Protein AF-A0A938IB78-F1 (afdb_monomer_lite)

Secondary structure (DSSP, 8-state):
--HHHHHHPPTT-EEEEEEEESSS-TT-EEEEE--SSTT--EEEEEEE-TTS-EEEEEEEEGGGHHHHHHHHHHHHHHHTT--S-EEEEE-TT----S-------

Foldseek 3Di:
DAQVVLLVADAADKFKWQKDWPDDQVQKIKIWHHHNDDDQQKIWIWIAGNVRDTQDIDIGRCVVGDVVVVVRVCVSCVVVVNPTDIDTHGPPPPPPPPPPPDDDD

Sequence (105 aa):
MSAIEIFRLQPGEQLELRVSSASRASGWRLLVKRPYEGASPNIELQLRDAGGSDRGRSRLALEDGYLAIARELRGWLRAAGIEAEFDLVPLHGQGQALSESSSTP

Radius of gyration: 14.5 Å; chains: 1; bounding box: 29×29×51 Å

pLDDT: mean 74.7, std 17.76, range [34.5, 95.12]

Structure (mmCIF, N/CA/C/O backbone):
data_AF-A0A938IB78-F1
#
_entry.id   AF-A0A938IB78-F1
#
loop_
_atom_site.group_PDB
_atom_site.id
_atom_site.type_symbol
_atom_site.label_atom_id
_atom_site.label_alt_id
_atom_site.label_comp_id
_atom_site.label_asym_id
_atom_site.label_entity_id
_atom_site.label_seq_id
_atom_site.pdbx_PDB_ins_code
_atom_site.Cartn_x
_atom_site.Cartn_y
_atom_site.Cartn_z
_atom_site.occupancy
_atom_site.B_iso_or_equiv
_atom_site.auth_seq_id
_atom_site.auth_comp_id
_atom_site.auth_asym_id
_atom_site.auth_atom_id
_atom_site.pdbx_PDB_model_num
ATOM 1 N N . MET A 1 1 ? 9.702 -8.483 7.390 1.00 43.94 1 MET A N 1
ATOM 2 C CA . MET A 1 1 ? 8.915 -8.000 8.548 1.00 43.94 1 MET A CA 1
ATOM 3 C C . MET A 1 1 ? 8.295 -6.647 8.190 1.00 43.94 1 MET A C 1
ATOM 5 O O . MET A 1 1 ? 8.959 -5.643 8.378 1.00 43.94 1 MET A O 1
ATOM 9 N N . SER A 1 2 ? 7.089 -6.601 7.613 1.00 58.28 2 SER A N 1
ATOM 10 C CA . SER A 1 2 ? 6.440 -5.329 7.202 1.00 58.28 2 SER A CA 1
ATOM 11 C C . SER A 1 2 ? 4.924 -5.304 7.395 1.00 58.28 2 SER A C 1
ATOM 13 O O . SER A 1 2 ? 4.365 -4.267 7.726 1.00 58.28 2 SER A O 1
ATOM 15 N N . ALA A 1 3 ? 4.257 -6.457 7.296 1.00 60.69 3 ALA A N 1
ATOM 16 C CA . ALA A 1 3 ? 2.827 -6.574 7.586 1.00 60.69 3 ALA A CA 1
ATOM 17 C C . ALA A 1 3 ? 2.467 -6.134 9.018 1.00 60.69 3 ALA A C 1
ATOM 19 O O . ALA A 1 3 ? 1.461 -5.466 9.219 1.00 60.69 3 ALA A O 1
ATOM 20 N N . ILE A 1 4 ? 3.308 -6.474 10.004 1.00 66.81 4 ILE A N 1
ATOM 21 C CA . ILE A 1 4 ? 3.052 -6.235 11.436 1.00 66.81 4 ILE A CA 1
ATOM 22 C C . ILE A 1 4 ? 2.907 -4.742 11.762 1.00 66.81 4 ILE A C 1
ATOM 24 O O . ILE A 1 4 ? 2.130 -4.387 12.642 1.00 66.81 4 ILE A O 1
ATOM 28 N N . GLU A 1 5 ? 3.625 -3.863 11.067 1.00 74.25 5 GLU A N 1
ATOM 29 C CA . GLU A 1 5 ? 3.598 -2.424 11.352 1.00 74.25 5 GLU A CA 1
ATOM 30 C C . GLU A 1 5 ? 2.300 -1.767 10.882 1.00 74.25 5 GLU A C 1
ATOM 32 O O . GLU A 1 5 ? 1.756 -0.925 11.588 1.00 74.25 5 GLU A O 1
ATOM 37 N N . ILE A 1 6 ? 1.735 -2.229 9.761 1.00 76.06 6 ILE A N 1
ATOM 38 C CA . ILE A 1 6 ? 0.423 -1.773 9.283 1.00 76.06 6 ILE A CA 1
ATOM 39 C C . ILE A 1 6 ? -0.666 -2.080 10.321 1.00 76.06 6 ILE A C 1
ATOM 41 O O . ILE A 1 6 ? -1.544 -1.258 10.566 1.00 76.06 6 ILE A O 1
ATOM 45 N N . PHE A 1 7 ? -0.585 -3.238 10.981 1.00 74.94 7 PHE A N 1
ATOM 46 C CA . PHE A 1 7 ? -1.533 -3.618 12.034 1.00 74.94 7 PHE A CA 1
ATOM 47 C C . PHE A 1 7 ? -1.348 -2.857 13.347 1.00 74.94 7 PHE A C 1
ATOM 49 O O . PHE A 1 7 ? -2.257 -2.837 14.175 1.00 74.94 7 PHE A O 1
ATOM 56 N N . ARG A 1 8 ? -0.182 -2.241 13.554 1.00 78.88 8 ARG A N 1
ATOM 57 C CA . ARG A 1 8 ? 0.122 -1.442 14.747 1.00 78.88 8 ARG A CA 1
ATOM 58 C C . ARG A 1 8 ? -0.216 0.035 14.583 1.00 78.88 8 ARG A C 1
ATOM 60 O O . ARG A 1 8 ? -0.182 0.746 15.585 1.00 78.88 8 ARG A O 1
ATOM 67 N N . LEU A 1 9 ? -0.559 0.466 13.368 1.00 79.81 9 LEU A N 1
ATOM 68 C CA . LEU A 1 9 ? -0.900 1.848 13.057 1.00 79.81 9 LEU A CA 1
ATOM 69 C C . LEU A 1 9 ? -2.048 2.323 13.952 1.00 79.81 9 LEU A C 1
ATOM 71 O O . LEU A 1 9 ? -3.134 1.740 13.917 1.00 79.81 9 LEU A O 1
ATOM 75 N N . GLN A 1 10 ? -1.835 3.358 14.754 1.00 83.19 10 GLN A N 1
ATOM 76 C CA . GLN A 1 10 ? -2.880 3.966 15.575 1.00 83.19 10 GLN A CA 1
ATOM 77 C C . GLN A 1 10 ? -3.771 4.887 14.734 1.00 83.19 10 GLN A C 1
ATOM 79 O O . GLN A 1 10 ? -3.369 5.329 13.655 1.00 83.19 10 GLN A O 1
ATOM 84 N N . PRO A 1 11 ? -5.019 5.155 15.158 1.00 84.50 11 PRO A N 1
ATOM 85 C CA . PRO A 1 11 ? -5.853 6.148 14.493 1.00 84.50 11 PRO A CA 1
ATOM 86 C C . PRO A 1 11 ? -5.117 7.481 14.365 1.00 84.50 11 PRO A C 1
ATOM 88 O O . PRO A 1 11 ? -4.578 7.996 15.341 1.00 84.50 11 PRO A O 1
ATOM 91 N N . GLY A 1 12 ? -5.087 8.010 13.146 1.00 82.19 12 GLY A N 1
ATOM 92 C CA . GLY A 1 12 ? -4.373 9.229 12.801 1.00 82.19 12 GLY A CA 1
ATOM 93 C C . GLY A 1 12 ? -2.942 9.065 12.317 1.00 82.19 12 GLY A C 1
ATOM 94 O O . GLY A 1 12 ? -2.391 9.992 11.724 1.00 82.19 12 GLY A O 1
ATOM 95 N N . GLU A 1 13 ? -2.347 7.896 12.527 1.00 85.12 13 GLU A N 1
ATOM 96 C CA . GLU A 1 13 ? -0.995 7.621 12.070 1.00 85.12 13 GLU A CA 1
ATOM 97 C C .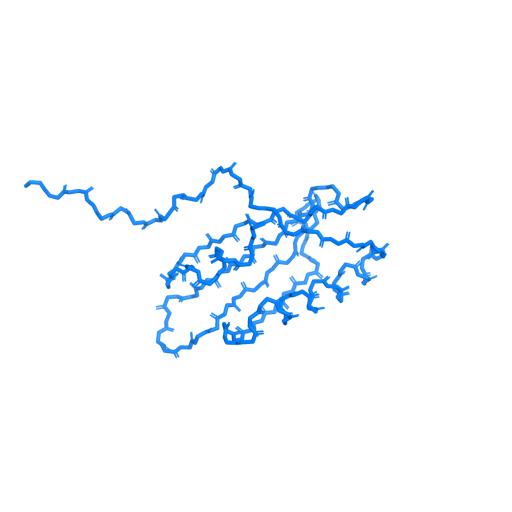 GLU A 1 13 ? -0.956 7.275 10.576 1.00 85.12 13 GLU A C 1
ATOM 99 O O . GLU A 1 13 ? -1.951 6.905 9.936 1.00 85.12 13 GLU A O 1
ATOM 104 N N . GLN A 1 14 ? 0.246 7.391 10.021 1.00 87.56 14 GLN A N 1
ATOM 105 C CA . GLN A 1 14 ? 0.566 6.987 8.664 1.00 87.56 14 GLN A CA 1
ATOM 106 C C . GLN A 1 14 ? 1.894 6.233 8.636 1.00 87.56 14 GLN A C 1
ATOM 108 O O . GLN A 1 14 ? 2.784 6.488 9.443 1.00 87.56 14 GLN A O 1
ATOM 113 N N . LEU A 1 15 ? 2.030 5.320 7.682 1.00 85.50 15 LEU A N 1
ATOM 114 C CA . LEU A 1 15 ? 3.221 4.516 7.454 1.00 85.50 15 LEU A CA 1
ATOM 115 C C . LEU A 1 15 ? 3.557 4.532 5.969 1.00 85.50 15 LEU A C 1
ATOM 117 O O . LEU A 1 15 ? 2.713 4.233 5.126 1.00 85.50 15 LEU A O 1
ATOM 121 N N . GLU A 1 16 ? 4.806 4.853 5.652 1.00 87.44 16 GLU A N 1
ATOM 122 C CA . GLU A 1 16 ? 5.326 4.810 4.290 1.00 87.44 16 GLU A CA 1
ATOM 123 C C . GLU A 1 16 ? 6.228 3.583 4.126 1.00 87.44 16 GLU A C 1
ATOM 125 O O . GLU A 1 16 ? 7.233 3.404 4.818 1.00 87.44 16 GLU A O 1
ATOM 130 N N . LEU A 1 17 ? 5.855 2.713 3.195 1.00 85.88 17 LEU A N 1
ATOM 131 C CA . LEU A 1 17 ? 6.555 1.477 2.886 1.00 85.88 17 LEU A CA 1
ATOM 132 C C . LEU A 1 17 ? 7.184 1.594 1.505 1.00 85.88 17 LEU A C 1
ATOM 134 O O . LEU A 1 17 ? 6.529 1.960 0.530 1.00 85.88 17 LEU A O 1
ATOM 138 N N . ARG A 1 18 ? 8.456 1.226 1.392 1.00 85.94 18 ARG A N 1
ATOM 139 C CA . ARG A 1 18 ? 9.105 1.046 0.099 1.00 85.94 18 ARG A CA 1
ATOM 140 C C . ARG A 1 18 ? 8.609 -0.244 -0.523 1.00 85.94 18 ARG A C 1
ATOM 142 O O . ARG A 1 18 ? 8.668 -1.300 0.107 1.00 85.94 18 ARG A O 1
ATOM 149 N N . VAL A 1 19 ? 8.198 -0.162 -1.780 1.00 84.00 19 VAL A N 1
ATOM 150 C CA . VAL A 1 19 ? 7.949 -1.347 -2.595 1.00 84.00 19 VAL A CA 1
ATOM 151 C C . VAL A 1 19 ? 9.295 -1.788 -3.158 1.00 84.00 19 VAL A C 1
ATOM 153 O O . VAL A 1 19 ? 9.847 -1.166 -4.063 1.00 84.00 19 VAL A O 1
ATOM 156 N N . SER A 1 20 ? 9.868 -2.823 -2.557 1.00 74.75 20 SER A N 1
ATOM 157 C CA . SER A 1 20 ? 11.075 -3.468 -3.056 1.00 74.75 20 SER A CA 1
ATOM 158 C C . SER A 1 20 ? 10.646 -4.552 -4.032 1.00 74.75 20 SER A C 1
ATOM 160 O O . SER A 1 20 ? 9.947 -5.474 -3.641 1.00 74.75 20 SER A O 1
ATOM 162 N N . SER A 1 21 ? 11.041 -4.467 -5.296 1.00 67.75 21 SER A N 1
ATOM 163 C CA . SER A 1 21 ? 10.887 -5.579 -6.237 1.00 67.75 21 SER A CA 1
ATOM 164 C C . SER A 1 21 ? 12.226 -5.871 -6.903 1.00 67.75 21 SER A C 1
ATOM 166 O O . SER A 1 21 ? 13.114 -5.016 -6.939 1.00 67.75 21 SER A O 1
ATOM 168 N N . ALA A 1 22 ? 12.375 -7.075 -7.454 1.00 48.88 22 ALA A N 1
ATOM 169 C CA . ALA A 1 22 ? 13.598 -7.485 -8.140 1.00 48.88 22 ALA A CA 1
ATOM 170 C C . ALA A 1 22 ? 13.876 -6.706 -9.451 1.00 48.88 22 ALA A C 1
ATOM 172 O O . ALA A 1 22 ? 14.948 -6.858 -10.031 1.00 48.88 22 ALA A O 1
ATOM 173 N N . SER A 1 23 ? 12.950 -5.865 -9.946 1.00 54.38 23 SER A N 1
ATOM 174 C CA . SER A 1 23 ? 13.168 -5.049 -11.154 1.00 54.38 23 SER A CA 1
ATOM 175 C C . SER A 1 23 ? 12.253 -3.816 -11.251 1.00 54.38 23 SER A C 1
ATOM 177 O O . SER A 1 23 ? 11.107 -3.860 -10.820 1.00 54.38 23 SER A O 1
ATOM 179 N N . ARG A 1 24 ? 12.754 -2.730 -11.873 1.00 52.19 24 ARG A N 1
ATOM 180 C CA . ARG A 1 24 ? 12.073 -1.477 -12.313 1.00 52.19 24 ARG A CA 1
ATOM 181 C C . ARG A 1 24 ? 11.190 -0.699 -11.314 1.00 52.19 24 ARG A C 1
ATOM 183 O O . ARG A 1 24 ? 10.904 0.462 -11.585 1.00 52.19 24 ARG A O 1
ATOM 190 N N . ALA A 1 25 ? 10.818 -1.252 -10.161 1.00 58.56 25 ALA A N 1
ATOM 191 C CA . ALA A 1 25 ? 10.019 -0.577 -9.134 1.00 58.56 25 ALA A CA 1
ATOM 192 C C . ALA A 1 25 ? 10.869 0.214 -8.120 1.00 58.56 25 ALA A C 1
ATOM 194 O O . ALA A 1 25 ? 10.371 0.628 -7.074 1.00 58.56 25 ALA A O 1
ATOM 195 N N . SER A 1 26 ? 12.154 0.442 -8.405 1.00 66.31 26 SER A N 1
ATOM 196 C CA . SER A 1 26 ? 13.017 1.272 -7.562 1.00 66.31 26 SER A CA 1
ATOM 197 C C . SER A 1 26 ? 12.378 2.645 -7.337 1.00 66.31 26 SER A C 1
ATOM 199 O O . SER A 1 26 ? 12.097 3.361 -8.293 1.00 66.31 26 SER A O 1
ATOM 201 N N . GLY A 1 27 ? 12.140 3.005 -6.074 1.00 78.00 27 GLY A N 1
ATOM 202 C CA . GLY A 1 27 ? 11.549 4.293 -5.691 1.00 78.00 27 GLY A CA 1
ATOM 203 C C . GLY A 1 27 ? 10.023 4.308 -5.562 1.00 78.00 27 GLY A C 1
ATOM 204 O O . GLY A 1 27 ? 9.471 5.346 -5.202 1.00 78.00 27 GLY A O 1
ATOM 205 N N . TRP A 1 28 ? 9.343 3.183 -5.800 1.00 88.25 28 TRP A N 1
ATOM 206 C CA . TRP A 1 28 ? 7.909 3.059 -5.545 1.00 88.25 28 TRP A CA 1
ATOM 207 C C . TRP A 1 28 ? 7.613 2.977 -4.051 1.00 88.25 28 TRP A C 1
ATOM 209 O O . TRP A 1 28 ? 8.372 2.393 -3.267 1.00 88.25 28 TRP A O 1
ATOM 219 N N . ARG A 1 29 ? 6.490 3.571 -3.656 1.00 89.75 29 ARG A N 1
ATOM 220 C CA . ARG A 1 29 ? 6.125 3.752 -2.254 1.00 89.75 29 ARG A CA 1
ATOM 221 C C . ARG A 1 29 ? 4.648 3.509 -2.035 1.00 89.75 29 ARG A C 1
ATOM 223 O O . ARG A 1 29 ? 3.818 3.988 -2.799 1.00 89.75 29 ARG A O 1
ATOM 230 N N . LEU A 1 30 ? 4.332 2.800 -0.966 1.00 90.00 30 LEU A N 1
ATOM 231 C CA . LEU A 1 30 ? 2.984 2.637 -0.461 1.00 90.00 30 LEU A CA 1
ATOM 232 C C . LEU A 1 30 ? 2.830 3.489 0.792 1.00 90.00 30 LEU A C 1
ATOM 234 O O . LEU A 1 30 ? 3.499 3.244 1.790 1.00 90.00 30 LEU A O 1
ATOM 238 N N . LEU A 1 31 ? 1.923 4.453 0.746 1.00 90.56 31 LEU A N 1
ATOM 239 C CA . LEU A 1 31 ? 1.445 5.142 1.931 1.00 90.56 31 LEU A CA 1
ATOM 240 C C . LEU A 1 31 ? 0.232 4.389 2.476 1.00 90.56 31 LEU A C 1
ATOM 242 O O . LEU A 1 31 ? -0.710 4.096 1.738 1.00 90.56 31 LEU A O 1
ATOM 246 N N . VAL A 1 32 ? 0.269 4.090 3.767 1.00 89.19 32 VAL A N 1
ATOM 247 C CA . VAL A 1 32 ? -0.826 3.495 4.526 1.00 89.19 32 VAL A CA 1
ATOM 248 C C . VAL A 1 32 ? -1.236 4.486 5.599 1.00 89.19 32 VAL A C 1
ATOM 250 O O . VAL A 1 32 ? -0.396 4.911 6.384 1.00 89.19 32 VAL A O 1
ATOM 253 N N . LYS A 1 33 ? -2.508 4.868 5.648 1.00 88.56 33 LYS A N 1
ATOM 254 C CA . LYS A 1 33 ? -3.028 5.822 6.631 1.00 88.56 33 LYS A CA 1
ATOM 255 C C . LYS A 1 33 ? -4.211 5.221 7.370 1.00 88.56 33 LYS A C 1
ATOM 257 O O . LYS A 1 33 ? -5.092 4.629 6.750 1.00 88.56 33 LYS A O 1
ATOM 262 N N . ARG A 1 34 ? -4.268 5.417 8.686 1.00 85.25 34 ARG A N 1
ATOM 263 C CA . ARG A 1 34 ? -5.451 5.098 9.489 1.00 85.25 34 ARG A CA 1
ATOM 264 C C . ARG A 1 34 ? -6.144 6.415 9.846 1.00 85.25 34 ARG A C 1
ATOM 266 O O . ARG A 1 34 ? -5.555 7.219 10.557 1.00 85.25 34 ARG A O 1
ATOM 273 N N . PRO A 1 35 ? -7.346 6.707 9.327 1.00 81.81 35 PRO A N 1
ATOM 274 C CA . PRO A 1 35 ? -8.034 7.970 9.596 1.00 81.81 35 PRO A CA 1
ATOM 275 C C . PRO A 1 35 ? -8.438 8.124 11.077 1.00 81.81 35 PRO A C 1
ATOM 277 O O . PRO A 1 35 ? -8.582 7.136 11.796 1.00 81.81 35 PRO A O 1
ATOM 280 N N . TYR A 1 36 ? -8.617 9.376 11.523 1.00 72.31 36 TYR A N 1
ATOM 281 C CA . TYR A 1 36 ? -8.917 9.748 12.919 1.00 72.31 36 TYR A CA 1
ATOM 282 C C . TYR A 1 36 ? -10.376 9.494 13.363 1.00 72.31 36 TYR A C 1
ATOM 284 O O . TYR A 1 36 ? -10.680 9.659 14.541 1.00 72.31 36 TYR A O 1
ATOM 292 N N . GLU A 1 37 ? -11.298 9.090 12.483 1.00 57.25 37 GLU A N 1
ATOM 293 C CA . GLU A 1 37 ? -12.732 9.081 12.818 1.00 57.25 37 GLU A CA 1
ATOM 294 C C . GLU A 1 37 ? -13.327 7.704 13.153 1.00 57.25 37 GLU A C 1
ATOM 296 O O . GLU A 1 37 ? -13.239 6.750 12.379 1.00 57.25 37 GLU A O 1
ATOM 301 N N . GLY A 1 38 ? -14.020 7.665 14.300 1.00 49.03 38 GLY A N 1
ATOM 302 C CA . GLY A 1 38 ? -15.264 6.924 14.534 1.00 49.03 38 GLY A CA 1
ATOM 303 C C . GLY A 1 38 ? -15.350 5.503 13.977 1.00 49.03 38 GLY A C 1
ATOM 304 O O . GLY A 1 38 ? -15.963 5.282 12.940 1.00 49.03 38 GLY A O 1
ATOM 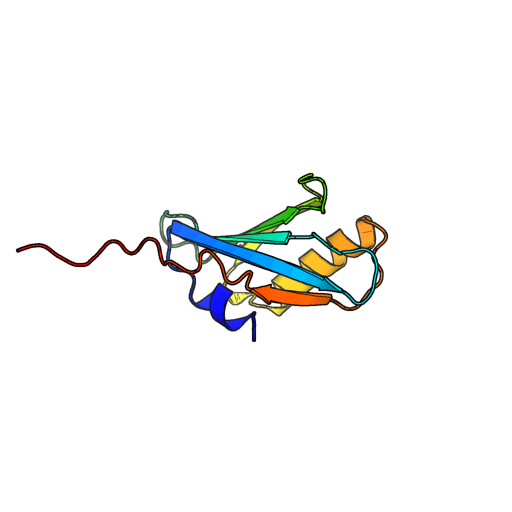305 N N . ALA A 1 39 ? -14.812 4.533 14.723 1.00 46.19 39 ALA A N 1
ATOM 306 C CA . ALA A 1 39 ? -15.155 3.104 14.662 1.00 46.19 39 ALA A CA 1
ATOM 307 C C . ALA A 1 39 ? -15.010 2.360 13.316 1.00 46.19 39 ALA A C 1
ATOM 309 O O . ALA A 1 39 ? -15.347 1.180 13.252 1.00 46.19 39 ALA A O 1
ATOM 310 N N . SER A 1 40 ? -14.493 2.973 12.251 1.00 59.12 40 SER A N 1
ATOM 311 C CA . SER A 1 40 ? -14.215 2.244 11.014 1.00 59.12 40 SER A CA 1
ATOM 312 C C . SER A 1 40 ? -12.805 1.655 11.100 1.00 59.12 40 SER A C 1
ATOM 314 O O . SER A 1 40 ? -11.839 2.420 11.134 1.00 59.12 40 SER A O 1
ATOM 316 N N . PRO A 1 41 ? -12.636 0.319 11.117 1.00 73.25 41 PRO A N 1
ATOM 317 C CA . PRO A 1 41 ? -11.324 -0.318 11.170 1.00 73.25 41 PRO A CA 1
ATOM 318 C C . PRO A 1 41 ? -10.579 -0.175 9.838 1.00 73.25 41 PRO A C 1
ATOM 320 O O . PRO A 1 41 ? -9.735 -0.996 9.531 1.00 73.25 41 PRO A O 1
ATOM 323 N N . ASN A 1 42 ? -10.890 0.813 9.005 1.00 85.44 42 ASN A N 1
ATOM 324 C CA . ASN A 1 42 ? -10.383 0.865 7.648 1.00 85.44 42 ASN A CA 1
ATOM 325 C C . ASN A 1 42 ? -9.028 1.570 7.589 1.00 85.44 42 ASN A C 1
ATOM 327 O O . ASN A 1 42 ? -8.787 2.555 8.286 1.00 85.44 42 ASN A O 1
ATOM 331 N N . ILE A 1 43 ? -8.173 1.090 6.696 1.00 88.00 43 ILE A N 1
ATOM 332 C CA . ILE A 1 43 ? -6.939 1.743 6.280 1.00 88.00 43 ILE A CA 1
ATOM 333 C C . ILE A 1 43 ? -7.109 2.299 4.872 1.00 88.00 43 ILE A C 1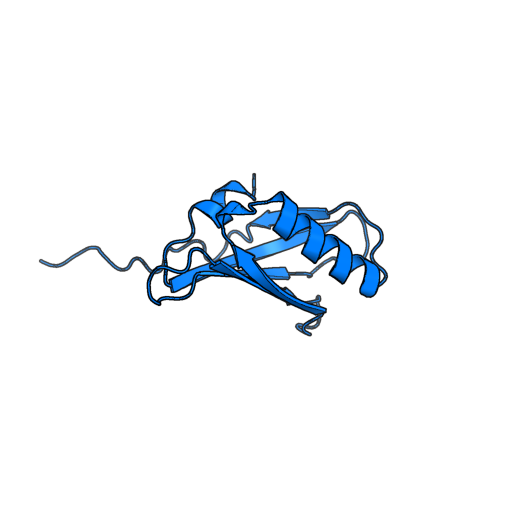
ATOM 335 O O . ILE A 1 43 ? -7.783 1.719 4.018 1.00 88.00 43 ILE A O 1
ATOM 339 N N . GLU A 1 44 ? -6.479 3.434 4.630 1.00 91.62 44 GLU A N 1
ATOM 340 C CA . GLU A 1 44 ? -6.335 4.027 3.312 1.00 91.62 44 GLU A CA 1
ATOM 341 C C . GLU A 1 44 ? -4.968 3.642 2.757 1.00 91.62 44 GLU A C 1
ATOM 343 O O . GLU A 1 44 ? -3.947 3.780 3.430 1.00 91.62 44 GLU A O 1
ATOM 348 N N . LEU A 1 45 ? -4.957 3.149 1.526 1.00 92.81 45 LEU A N 1
ATOM 349 C CA . LEU A 1 45 ? -3.762 2.780 0.787 1.00 92.81 45 LEU A CA 1
ATOM 350 C C . LEU A 1 45 ? -3.578 3.731 -0.386 1.00 92.81 45 LEU A C 1
ATOM 352 O O . LEU A 1 45 ? -4.532 4.008 -1.114 1.00 92.81 45 LEU A O 1
ATOM 356 N N . GLN A 1 46 ? -2.344 4.161 -0.622 1.00 94.19 46 GLN A 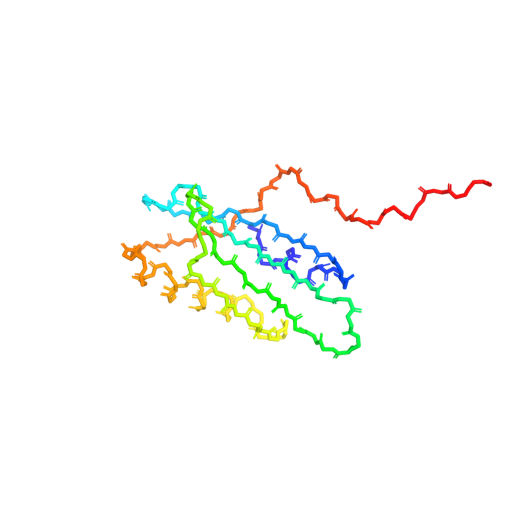N 1
ATOM 357 C CA . GLN A 1 46 ? -1.965 4.943 -1.793 1.00 94.19 46 GLN A CA 1
ATOM 358 C C . GLN A 1 46 ? -0.613 4.471 -2.325 1.00 94.19 46 GLN A C 1
ATOM 360 O O . GLN A 1 46 ? 0.403 4.580 -1.641 1.00 94.19 46 GLN A O 1
ATOM 365 N N . LEU A 1 47 ? -0.591 3.972 -3.561 1.00 92.75 47 LEU A N 1
ATOM 366 C CA . LEU A 1 47 ? 0.639 3.605 -4.256 1.00 92.75 47 LEU A CA 1
ATOM 367 C C . LEU A 1 47 ? 1.130 4.780 -5.099 1.00 92.75 47 LEU A C 1
ATOM 369 O O . LEU A 1 47 ? 0.386 5.300 -5.933 1.00 92.75 47 LEU A O 1
ATOM 373 N N . ARG A 1 48 ? 2.395 5.151 -4.913 1.00 91.69 48 ARG A N 1
ATOM 374 C CA . ARG A 1 48 ? 3.099 6.174 -5.687 1.00 91.69 48 ARG A CA 1
ATOM 375 C C . ARG A 1 48 ? 4.288 5.570 -6.413 1.00 91.69 48 ARG A C 1
ATOM 377 O O . ARG A 1 48 ? 5.011 4.744 -5.852 1.00 91.69 48 ARG A O 1
ATOM 384 N N . ASP A 1 49 ? 4.494 5.998 -7.650 1.00 89.56 49 ASP A N 1
ATOM 385 C CA . ASP A 1 49 ? 5.699 5.649 -8.396 1.00 89.56 49 ASP A CA 1
ATOM 386 C C . ASP A 1 49 ? 6.912 6.496 -7.974 1.00 89.56 49 ASP A C 1
ATOM 388 O O . ASP A 1 49 ? 6.827 7.391 -7.129 1.00 89.56 49 ASP A O 1
ATOM 392 N N . ALA A 1 50 ? 8.064 6.214 -8.584 1.00 84.62 50 ALA A N 1
ATOM 393 C CA . ALA A 1 50 ? 9.308 6.939 -8.333 1.00 84.62 50 ALA A CA 1
ATOM 394 C C . ALA A 1 50 ? 9.236 8.440 -8.682 1.00 84.62 50 ALA A C 1
ATOM 396 O O . ALA A 1 50 ? 9.974 9.234 -8.103 1.00 84.62 50 ALA A O 1
ATOM 397 N N . GLY A 1 51 ? 8.343 8.833 -9.597 1.00 85.31 51 GLY A N 1
ATOM 398 C CA . GLY A 1 51 ? 8.083 10.227 -9.961 1.00 85.31 51 GLY A CA 1
ATOM 399 C C . GLY A 1 51 ? 7.091 10.929 -9.030 1.00 85.31 51 GLY A C 1
ATOM 400 O O . GLY A 1 51 ? 6.767 12.091 -9.259 1.00 85.31 51 GLY A O 1
ATOM 401 N N . GLY A 1 52 ? 6.590 10.243 -7.996 1.00 84.62 52 GLY A N 1
ATOM 402 C CA . GLY A 1 52 ? 5.600 10.770 -7.058 1.00 84.62 52 GLY A CA 1
ATOM 403 C C . GLY A 1 52 ? 4.167 10.777 -7.595 1.00 84.62 52 GLY A C 1
ATOM 404 O O . GLY A 1 52 ? 3.287 11.321 -6.931 1.00 84.62 52 GLY A O 1
ATOM 405 N N . SER A 1 53 ? 3.919 10.176 -8.761 1.00 89.44 53 SER A N 1
ATOM 406 C CA . SER A 1 53 ? 2.576 10.077 -9.332 1.00 89.44 53 SER A CA 1
ATOM 407 C C . SER A 1 53 ? 1.796 8.942 -8.687 1.00 89.44 53 SER A C 1
ATOM 409 O O . SER A 1 53 ? 2.324 7.852 -8.454 1.00 89.44 53 SER A O 1
ATOM 411 N N . ASP A 1 54 ? 0.513 9.184 -8.447 1.00 92.56 54 ASP A N 1
ATOM 412 C CA . ASP A 1 54 ? -0.385 8.176 -7.906 1.00 92.56 54 ASP A CA 1
ATOM 413 C C . ASP A 1 54 ? -0.708 7.104 -8.943 1.00 92.56 54 ASP A C 1
ATOM 415 O O . ASP A 1 54 ? -1.105 7.391 -10.073 1.00 92.56 54 ASP A O 1
ATOM 419 N N . ARG A 1 55 ? -0.562 5.849 -8.527 1.00 91.19 55 ARG A N 1
ATOM 420 C CA . ARG A 1 55 ? -0.800 4.662 -9.356 1.00 91.19 55 ARG A CA 1
ATOM 421 C C . ARG A 1 55 ? -1.946 3.802 -8.851 1.00 91.19 55 ARG A C 1
ATOM 423 O O . ARG A 1 55 ? -2.448 2.968 -9.595 1.00 91.19 55 ARG A O 1
ATOM 430 N N . GLY A 1 56 ? -2.387 4.031 -7.620 1.00 92.50 56 GLY A N 1
ATOM 431 C CA . GLY A 1 56 ? -3.536 3.346 -7.057 1.00 92.50 56 GLY A CA 1
ATOM 432 C C . GLY A 1 56 ? -3.924 3.907 -5.702 1.00 92.50 56 GLY A C 1
ATOM 433 O O . GLY A 1 56 ? -3.080 4.430 -4.971 1.00 92.50 56 GLY A O 1
ATOM 434 N N . ARG A 1 57 ? -5.216 3.812 -5.389 1.00 95.12 57 ARG A N 1
ATOM 435 C CA . ARG A 1 57 ? -5.780 4.161 -4.088 1.00 95.12 57 ARG A CA 1
ATOM 436 C C . ARG A 1 57 ? -6.877 3.167 -3.733 1.00 95.12 57 ARG A C 1
ATOM 438 O O . ARG A 1 57 ? -7.668 2.805 -4.600 1.00 95.12 57 ARG A O 1
ATOM 445 N N . SER A 1 58 ? -6.924 2.736 -2.481 1.00 93.50 58 SER A N 1
ATOM 446 C CA . SER A 1 58 ? -7.996 1.875 -1.976 1.00 93.50 58 SER A CA 1
ATOM 447 C C . SER A 1 58 ? -8.263 2.162 -0.506 1.00 93.50 58 SER A C 1
ATOM 449 O O . SER A 1 58 ? -7.408 2.697 0.201 1.00 93.50 58 SER A O 1
ATOM 451 N N . ARG A 1 59 ? -9.459 1.800 -0.054 1.00 91.38 59 ARG A N 1
ATOM 452 C CA . ARG A 1 59 ? -9.835 1.784 1.355 1.00 91.38 59 ARG A CA 1
ATOM 453 C C . ARG A 1 59 ? -10.206 0.351 1.705 1.00 91.38 59 ARG A C 1
ATOM 455 O O . ARG A 1 59 ? -11.159 -0.179 1.144 1.00 91.38 59 ARG A O 1
ATOM 462 N N . LEU A 1 60 ? -9.441 -0.257 2.601 1.00 89.19 60 LEU A N 1
ATOM 463 C CA . LEU A 1 60 ? -9.601 -1.655 3.006 1.00 89.19 60 LEU A CA 1
ATOM 464 C C . LEU A 1 60 ? -9.950 -1.733 4.482 1.00 89.19 60 LEU A C 1
ATOM 466 O O . LEU A 1 60 ? -9.528 -0.861 5.241 1.00 89.19 60 LEU A O 1
ATOM 470 N N . ALA A 1 61 ? -10.661 -2.775 4.903 1.00 86.75 61 ALA A N 1
ATOM 471 C CA . ALA A 1 61 ? -10.796 -3.049 6.323 1.00 86.75 61 ALA A CA 1
ATOM 472 C C . ALA A 1 61 ? -9.467 -3.607 6.857 1.00 86.75 61 ALA A C 1
ATOM 474 O O . ALA A 1 61 ? -8.799 -4.404 6.201 1.00 86.75 61 ALA A O 1
ATOM 475 N N . LEU A 1 62 ? -9.054 -3.195 8.056 1.00 79.25 62 LEU A N 1
ATOM 476 C CA . LEU A 1 62 ? -7.827 -3.685 8.689 1.00 79.25 62 LEU A CA 1
ATOM 477 C C . LEU A 1 62 ? -7.894 -5.199 8.928 1.00 79.25 62 LEU A C 1
ATOM 479 O O . LEU A 1 62 ? -6.866 -5.868 8.866 1.00 79.25 62 LEU A O 1
ATOM 483 N N . GLU A 1 63 ? -9.094 -5.741 9.153 1.00 81.25 63 GLU A N 1
ATOM 484 C CA . GLU A 1 63 ? -9.334 -7.180 9.321 1.00 81.25 63 GLU A CA 1
ATOM 485 C C . GLU A 1 63 ? -9.050 -8.000 8.055 1.00 81.25 63 GLU A C 1
ATOM 487 O O . GLU A 1 63 ? -8.616 -9.146 8.168 1.00 81.25 63 GLU A O 1
ATOM 492 N N . ASP A 1 64 ? -9.185 -7.403 6.863 1.00 83.94 64 ASP A N 1
ATOM 493 C CA . ASP A 1 64 ? -8.824 -8.055 5.593 1.00 83.94 64 ASP A CA 1
ATOM 494 C C . ASP A 1 64 ? -7.313 -8.338 5.512 1.00 83.94 64 ASP A C 1
ATOM 496 O O . ASP A 1 64 ? -6.833 -9.197 4.760 1.00 83.94 64 ASP A O 1
ATOM 500 N N . GLY A 1 65 ? -6.550 -7.595 6.312 1.00 78.50 65 GLY A N 1
ATOM 501 C CA . GLY A 1 65 ? -5.153 -7.824 6.590 1.00 78.50 65 GLY A CA 1
ATOM 502 C C . GLY A 1 65 ? -4.228 -7.739 5.381 1.00 78.50 65 GLY A C 1
ATOM 503 O O . GLY A 1 65 ? -4.514 -7.141 4.343 1.00 78.50 65 GLY A O 1
ATOM 504 N N . TYR A 1 66 ? -3.047 -8.337 5.535 1.00 81.94 66 TYR A N 1
ATOM 505 C CA . TYR A 1 66 ? -1.950 -8.189 4.582 1.00 81.94 66 TYR A CA 1
ATOM 506 C C . TYR A 1 66 ? -2.282 -8.735 3.190 1.00 81.94 66 TYR A C 1
ATOM 508 O O . TYR A 1 66 ? -1.807 -8.202 2.191 1.00 81.94 66 TYR A O 1
ATOM 516 N N . LEU A 1 67 ? -3.104 -9.784 3.103 1.00 83.75 67 LEU A N 1
ATOM 517 C CA . LEU A 1 67 ? -3.448 -10.408 1.826 1.00 83.75 67 LEU A CA 1
ATOM 518 C C . LEU A 1 67 ? -4.254 -9.469 0.925 1.00 83.75 67 LEU A C 1
ATOM 520 O O . LEU A 1 67 ? -3.987 -9.417 -0.276 1.00 83.75 67 LEU A O 1
ATOM 524 N N . ALA A 1 68 ? -5.190 -8.699 1.485 1.00 87.81 68 ALA A N 1
ATOM 525 C CA . ALA A 1 68 ? -5.947 -7.721 0.713 1.00 87.81 68 ALA A CA 1
ATOM 526 C C . ALA A 1 68 ? -5.054 -6.571 0.237 1.00 87.81 68 ALA A C 1
ATOM 528 O O . ALA A 1 68 ? -5.076 -6.234 -0.945 1.00 87.81 68 ALA A O 1
ATOM 529 N N . ILE A 1 69 ? -4.178 -6.059 1.106 1.00 87.25 69 ILE A N 1
ATOM 530 C CA .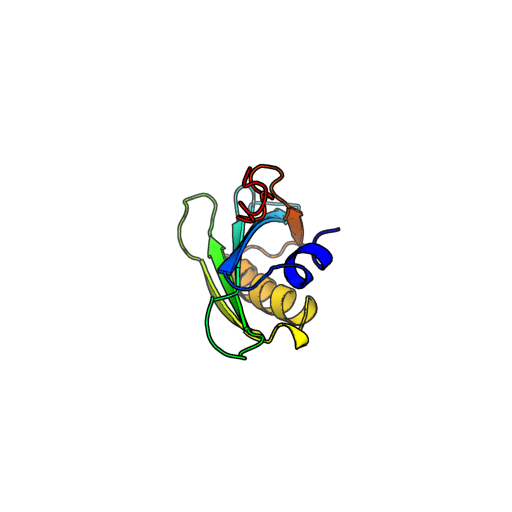 ILE A 1 69 ? -3.176 -5.044 0.741 1.00 87.25 69 ILE A CA 1
ATOM 531 C C . ILE A 1 69 ? -2.289 -5.555 -0.402 1.00 87.25 69 ILE A C 1
ATOM 533 O O . ILE A 1 69 ? -2.087 -4.867 -1.403 1.00 87.25 69 ILE A O 1
ATOM 537 N N . ALA A 1 70 ? -1.793 -6.788 -0.284 1.00 87.19 70 ALA A N 1
ATOM 538 C CA . ALA A 1 70 ? -0.965 -7.408 -1.307 1.00 87.19 70 ALA A CA 1
ATOM 539 C C . ALA A 1 70 ? -1.727 -7.594 -2.629 1.00 87.19 70 ALA A C 1
ATOM 541 O O . ALA A 1 70 ? -1.144 -7.406 -3.695 1.00 87.19 70 ALA A O 1
ATOM 542 N N . ARG A 1 71 ? -3.021 -7.933 -2.587 1.00 89.81 71 ARG A N 1
ATOM 543 C CA . ARG A 1 71 ? -3.866 -8.059 -3.782 1.00 89.81 71 ARG A CA 1
ATOM 544 C C . ARG A 1 71 ? -4.009 -6.726 -4.517 1.00 89.81 71 ARG A C 1
ATOM 546 O O . ARG A 1 71 ? -3.783 -6.700 -5.726 1.00 89.81 71 ARG A O 1
ATOM 553 N N . GLU A 1 72 ? -4.324 -5.647 -3.802 1.00 91.31 72 GLU A N 1
ATOM 554 C CA . GLU A 1 72 ? -4.437 -4.302 -4.389 1.00 91.31 72 GLU A CA 1
ATOM 555 C C . GLU A 1 72 ? -3.112 -3.869 -5.030 1.00 91.31 72 GLU A C 1
ATOM 557 O O . GLU A 1 72 ? -3.067 -3.503 -6.205 1.00 91.31 72 GLU A O 1
ATOM 562 N N . LEU A 1 73 ? -2.004 -4.022 -4.298 1.00 88.88 73 LEU A N 1
ATOM 563 C CA . LEU A 1 73 ? -0.661 -3.721 -4.796 1.00 88.88 73 LEU A CA 1
ATOM 564 C C . LEU A 1 73 ? -0.314 -4.503 -6.061 1.00 88.88 73 LEU A C 1
ATOM 566 O O . LEU A 1 73 ? 0.186 -3.914 -7.015 1.00 88.88 73 LEU A O 1
ATOM 570 N N . ARG A 1 74 ? -0.587 -5.816 -6.100 1.00 88.06 74 ARG A N 1
ATOM 571 C CA . ARG A 1 74 ? -0.361 -6.635 -7.305 1.00 88.06 74 ARG A CA 1
ATOM 572 C C . ARG A 1 74 ? -1.149 -6.095 -8.490 1.00 88.06 74 ARG A C 1
ATOM 574 O O . ARG A 1 74 ? -0.603 -6.048 -9.588 1.00 88.06 74 ARG A O 1
ATOM 581 N N . GLY A 1 75 ? -2.403 -5.698 -8.277 1.00 89.88 75 GLY A N 1
ATOM 582 C CA . GLY A 1 75 ? -3.243 -5.105 -9.315 1.00 89.88 75 GLY A CA 1
ATOM 583 C C . GLY A 1 75 ? -2.631 -3.824 -9.879 1.00 89.88 75 GLY A C 1
ATOM 584 O O . GLY A 1 75 ? -2.455 -3.705 -11.091 1.00 89.88 75 GLY A O 1
ATOM 585 N N . TRP A 1 76 ? -2.230 -2.900 -9.006 1.00 90.94 76 TRP A N 1
ATOM 586 C CA . TRP A 1 76 ? -1.653 -1.619 -9.421 1.00 90.94 76 TRP A CA 1
ATOM 587 C C . TRP A 1 76 ? -0.278 -1.755 -10.073 1.00 90.94 76 TRP A C 1
ATOM 589 O O . TRP A 1 76 ? -0.013 -1.118 -11.090 1.00 90.94 76 TRP A O 1
ATOM 599 N N . LEU A 1 77 ? 0.590 -2.610 -9.529 1.00 87.50 77 LEU A N 1
ATOM 600 C CA . LEU A 1 77 ? 1.911 -2.868 -10.100 1.00 87.50 77 LEU A CA 1
ATOM 601 C C . LEU A 1 77 ? 1.796 -3.522 -11.481 1.00 87.50 77 LEU A C 1
ATOM 603 O O . LEU A 1 77 ? 2.451 -3.070 -12.418 1.00 87.50 77 LEU A O 1
ATOM 607 N N . ARG A 1 78 ? 0.899 -4.504 -11.655 1.00 87.31 78 ARG A N 1
ATOM 608 C CA . ARG A 1 78 ? 0.635 -5.112 -12.971 1.00 87.31 78 ARG A CA 1
ATOM 609 C C . ARG A 1 78 ? 0.079 -4.106 -13.970 1.00 87.31 78 ARG A C 1
ATOM 611 O O . ARG A 1 78 ? 0.543 -4.075 -15.105 1.00 87.31 78 ARG A O 1
ATOM 618 N N . ALA A 1 79 ? -0.858 -3.252 -13.556 1.00 87.94 79 ALA A N 1
ATOM 619 C CA . ALA A 1 79 ? -1.381 -2.181 -14.408 1.00 87.94 79 ALA A CA 1
ATOM 620 C C . ALA A 1 79 ? -0.285 -1.187 -14.840 1.00 87.94 79 ALA A C 1
ATOM 622 O O . ALA A 1 79 ? -0.368 -0.598 -15.914 1.00 87.94 79 ALA A O 1
ATOM 623 N N . ALA A 1 80 ? 0.768 -1.042 -14.033 1.00 84.62 80 ALA A N 1
ATOM 624 C CA . ALA A 1 80 ? 1.956 -0.261 -14.353 1.00 84.62 80 ALA A CA 1
ATOM 625 C C . ALA A 1 80 ? 3.043 -1.038 -15.126 1.00 84.62 80 ALA A C 1
ATOM 627 O O . ALA A 1 80 ? 4.139 -0.515 -15.327 1.00 84.62 80 ALA A O 1
ATOM 628 N N . GLY A 1 81 ? 2.770 -2.275 -15.556 1.00 85.06 81 GLY A N 1
ATOM 629 C CA . GLY A 1 81 ? 3.718 -3.119 -16.290 1.00 85.06 81 GLY A CA 1
ATOM 630 C C . GLY A 1 81 ? 4.827 -3.729 -15.426 1.00 85.06 81 GLY A C 1
ATOM 631 O O . GLY A 1 81 ? 5.875 -4.108 -15.948 1.00 85.06 81 GLY A O 1
ATOM 632 N N . ILE A 1 82 ? 4.630 -3.803 -14.106 1.00 81.62 82 ILE A N 1
ATOM 633 C CA . ILE A 1 82 ? 5.558 -4.424 -13.156 1.00 81.62 82 ILE A CA 1
ATOM 634 C C . ILE A 1 82 ? 5.027 -5.819 -12.812 1.00 81.62 82 ILE A C 1
ATOM 636 O O . ILE A 1 82 ? 4.099 -5.976 -12.021 1.00 81.62 82 ILE A O 1
ATOM 640 N N . GLU A 1 83 ? 5.641 -6.845 -13.397 1.00 69.44 83 GLU A N 1
ATOM 641 C CA . GLU A 1 83 ? 5.268 -8.256 -13.204 1.00 69.44 83 GLU A CA 1
ATOM 642 C C . GLU A 1 83 ? 6.172 -8.986 -12.195 1.00 69.44 83 GLU A C 1
ATOM 644 O O . GLU A 1 83 ? 6.388 -10.191 -12.289 1.00 69.44 83 GLU A O 1
ATOM 649 N N . ALA A 1 84 ? 6.734 -8.257 -11.229 1.00 64.69 84 ALA A N 1
ATOM 650 C 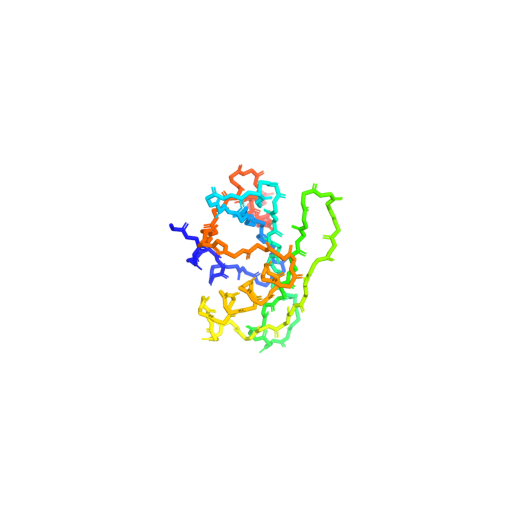CA . ALA A 1 84 ? 7.685 -8.805 -10.267 1.00 64.69 84 ALA A CA 1
ATOM 651 C C . ALA A 1 84 ? 7.026 -9.196 -8.934 1.00 64.69 84 ALA A C 1
ATOM 653 O O . ALA A 1 84 ? 6.049 -8.581 -8.494 1.00 64.69 84 ALA A O 1
ATOM 654 N N . GLU A 1 85 ? 7.625 -10.178 -8.255 1.00 74.44 85 GLU A N 1
ATOM 655 C CA . GLU A 1 85 ? 7.463 -10.331 -6.809 1.00 74.44 85 GLU A CA 1
ATOM 656 C C . GLU A 1 85 ? 7.886 -9.030 -6.115 1.00 74.44 85 GLU A C 1
ATOM 658 O O . GLU A 1 85 ? 8.871 -8.392 -6.507 1.00 74.44 85 GLU A O 1
ATOM 663 N N . PHE A 1 86 ? 7.115 -8.619 -5.110 1.00 78.25 86 PHE A N 1
ATOM 664 C CA . PHE A 1 86 ? 7.430 -7.454 -4.299 1.00 78.25 86 PHE A CA 1
ATOM 665 C C . PHE A 1 86 ? 7.445 -7.812 -2.823 1.00 78.25 86 PHE A C 1
ATOM 667 O O . PHE A 1 86 ? 6.631 -8.599 -2.340 1.00 78.25 86 PHE A O 1
ATOM 674 N N . ASP A 1 87 ? 8.308 -7.107 -2.118 1.00 76.81 87 ASP A N 1
ATOM 675 C CA . ASP A 1 87 ? 8.324 -6.993 -0.681 1.00 76.81 87 ASP A CA 1
ATOM 676 C C . ASP A 1 87 ? 7.976 -5.563 -0.293 1.00 76.81 87 ASP A C 1
ATOM 678 O O . ASP A 1 87 ? 8.407 -4.587 -0.914 1.00 76.81 87 ASP A O 1
ATOM 682 N N . LEU A 1 88 ? 7.215 -5.429 0.784 1.00 75.44 88 LEU A N 1
ATOM 683 C CA . LEU A 1 88 ? 7.086 -4.155 1.469 1.00 75.44 88 LEU A CA 1
ATOM 684 C C . LEU A 1 88 ? 8.206 -4.069 2.493 1.00 75.44 88 LEU A C 1
ATOM 686 O O . LEU A 1 88 ? 8.344 -4.959 3.334 1.00 75.44 88 LEU A O 1
ATOM 690 N N . VAL A 1 89 ? 9.003 -3.011 2.420 1.00 74.56 89 VAL A N 1
ATOM 691 C CA . VAL A 1 89 ? 10.077 -2.742 3.373 1.00 74.56 89 VAL A CA 1
ATOM 692 C C . VAL A 1 89 ? 9.794 -1.397 4.028 1.00 74.56 89 VAL A C 1
ATOM 694 O O . VAL A 1 89 ? 9.613 -0.416 3.306 1.00 74.56 89 VAL A O 1
ATOM 697 N N . PRO A 1 90 ? 9.773 -1.313 5.364 1.00 69.75 90 PRO A N 1
ATOM 698 C CA . PRO A 1 90 ? 9.595 -0.039 6.043 1.00 69.75 90 PRO A CA 1
ATOM 699 C C . PRO A 1 90 ? 10.707 0.922 5.638 1.00 69.75 90 PRO A C 1
ATOM 701 O O . PRO A 1 90 ? 11.890 0.564 5.679 1.00 69.75 90 PRO A O 1
ATOM 704 N N . LEU A 1 91 ? 10.346 2.139 5.231 1.00 64.62 91 LEU A N 1
ATOM 705 C CA . LEU A 1 91 ? 11.328 3.205 5.088 1.00 64.62 91 LEU A CA 1
ATOM 706 C C . LEU A 1 91 ? 11.706 3.646 6.504 1.00 64.62 91 LEU A C 1
ATOM 708 O O . LEU A 1 91 ? 11.026 4.469 7.112 1.00 64.62 91 LEU A O 1
ATOM 712 N N . HIS A 1 92 ? 12.762 3.055 7.069 1.00 48.66 92 HIS A N 1
ATOM 713 C CA . HIS A 1 92 ? 13.332 3.559 8.318 1.00 48.66 92 HIS A CA 1
ATOM 714 C C . HIS A 1 92 ? 13.732 5.021 8.099 1.00 48.66 92 HIS A C 1
ATOM 716 O O . HIS A 1 92 ? 14.615 5.319 7.296 1.00 48.66 92 HIS A O 1
ATOM 722 N N . GLY A 1 93 ? 13.016 5.919 8.776 1.00 41.75 93 GLY A N 1
ATOM 723 C CA . GLY A 1 93 ? 13.152 7.363 8.602 1.00 41.75 93 GLY A CA 1
ATOM 724 C C . GLY A 1 93 ? 11.990 8.208 9.124 1.00 41.75 93 GLY A C 1
ATOM 725 O O . GLY A 1 93 ? 12.167 9.414 9.222 1.00 41.75 93 GLY A O 1
ATOM 726 N N . GLN A 1 94 ? 10.836 7.625 9.476 1.00 42.44 94 GLN A N 1
ATOM 727 C CA . GLN A 1 94 ? 9.722 8.360 10.105 1.00 42.44 94 GLN A CA 1
ATOM 728 C C . GLN A 1 94 ? 8.700 7.431 10.788 1.00 42.44 94 GLN A C 1
ATOM 730 O O . GLN A 1 94 ? 7.501 7.663 10.779 1.00 42.44 94 GLN A O 1
ATOM 735 N N . GLY A 1 95 ? 9.198 6.376 11.436 1.00 38.03 95 GLY A N 1
ATOM 736 C CA . GLY A 1 95 ? 8.455 5.623 12.452 1.00 38.03 95 GLY A CA 1
ATOM 737 C C . GLY A 1 95 ? 8.464 6.325 13.813 1.00 38.03 95 GLY A C 1
ATOM 738 O O . GLY A 1 95 ? 8.497 5.657 14.842 1.00 38.03 95 GLY A O 1
ATOM 739 N N . GLN A 1 96 ? 8.490 7.664 13.839 1.00 37.09 96 GLN A N 1
ATOM 740 C CA . GLN A 1 96 ? 7.909 8.358 14.976 1.00 37.09 96 GLN A CA 1
ATOM 741 C C . GLN A 1 96 ? 6.411 8.155 14.817 1.00 37.09 96 GLN A C 1
ATOM 743 O O . GLN A 1 96 ? 5.773 8.769 13.964 1.00 37.09 96 GLN A O 1
ATOM 748 N N . ALA A 1 97 ? 5.856 7.289 15.659 1.00 39.59 97 ALA A N 1
ATOM 749 C CA . ALA A 1 97 ? 4.558 7.594 16.217 1.00 39.59 97 ALA A CA 1
ATOM 750 C C . ALA A 1 97 ? 4.538 9.110 16.472 1.00 39.59 97 ALA A C 1
ATOM 752 O O . ALA A 1 97 ? 5.378 9.613 17.223 1.00 39.59 97 ALA A O 1
ATOM 753 N N . LEU A 1 98 ? 3.603 9.840 15.868 1.00 41.97 98 LEU A N 1
ATOM 754 C CA . LEU A 1 98 ? 3.235 11.191 16.305 1.00 41.97 98 LEU A CA 1
ATOM 755 C C . LEU A 1 98 ? 2.522 11.106 17.672 1.00 41.97 98 LEU A C 1
ATOM 757 O O . LEU A 1 98 ? 1.511 11.748 17.922 1.00 41.97 98 LEU A O 1
ATOM 761 N N . SER A 1 99 ? 3.056 10.275 18.566 1.00 38.28 99 SER A N 1
ATOM 762 C CA . SER A 1 99 ? 2.826 10.291 19.994 1.00 38.28 99 SER A CA 1
ATOM 763 C C . SER A 1 99 ? 3.885 11.205 20.603 1.00 38.28 99 SER A C 1
ATOM 765 O O . SER A 1 99 ? 4.774 10.764 21.329 1.00 38.28 99 SER A O 1
ATOM 767 N N . GLU A 1 100 ? 3.768 12.507 20.339 1.00 34.50 100 GLU A N 1
ATOM 768 C CA . GLU A 1 100 ? 4.135 13.491 21.356 1.00 34.50 100 GLU A CA 1
ATOM 769 C C . GLU A 1 100 ? 3.114 13.349 22.495 1.00 34.50 100 GLU A C 1
ATOM 771 O O . GLU A 1 100 ? 2.092 14.022 22.582 1.00 34.50 100 GLU A O 1
ATOM 776 N N . SER A 1 101 ? 3.344 12.356 23.344 1.00 39.28 101 SER A N 1
ATOM 777 C CA . SER A 1 101 ? 2.701 12.203 24.643 1.00 39.28 101 SER A CA 1
ATOM 778 C C . SER A 1 101 ? 3.760 11.708 25.604 1.00 39.28 101 SER A C 1
ATOM 780 O O . SER A 1 101 ? 3.858 10.518 25.880 1.00 39.28 101 SER A O 1
ATOM 782 N N . SER A 1 102 ? 4.608 12.645 26.020 1.00 40.97 102 SER A N 1
ATOM 783 C CA . SER A 1 102 ? 5.502 12.657 27.189 1.00 40.97 102 SER A CA 1
ATOM 784 C C . SER A 1 102 ? 6.241 14.003 27.077 1.00 40.97 102 SER A C 1
ATOM 786 O O . SER A 1 102 ? 6.954 14.204 26.107 1.00 40.97 102 SER A O 1
ATOM 788 N N . SER A 1 103 ? 6.095 15.020 27.918 1.00 37.28 103 SER A N 1
ATOM 789 C CA . SER A 1 103 ? 5.793 15.023 29.339 1.00 37.28 103 SER A CA 1
ATOM 790 C C . SER A 1 103 ? 5.417 16.448 29.754 1.00 37.28 103 SER A C 1
ATOM 792 O O . SER A 1 103 ? 6.124 17.396 29.415 1.00 37.28 103 SER A O 1
ATOM 794 N N . THR A 1 104 ? 4.355 16.598 30.538 1.00 36.25 104 THR A N 1
ATOM 795 C CA . THR A 1 104 ? 4.305 17.645 31.564 1.00 36.25 104 THR A CA 1
ATOM 796 C C . THR A 1 104 ? 5.395 17.355 32.595 1.00 36.25 104 THR A C 1
ATOM 798 O O . THR A 1 104 ? 5.649 16.194 32.933 1.00 36.25 104 THR A O 1
ATOM 801 N N . PRO A 1 105 ? 6.054 18.399 33.089 1.00 46.66 105 PRO A N 1
ATOM 802 C CA . PRO A 1 105 ? 5.998 18.664 34.521 1.00 46.66 105 PRO A CA 1
ATOM 803 C C . PRO A 1 105 ? 5.028 19.801 34.845 1.00 46.66 105 PRO A C 1
ATOM 805 O O . PRO A 1 105 ? 4.973 20.781 34.069 1.00 46.66 105 PRO A O 1
#